Protein AF-A0AA97BCL6-F1 (afdb_monomer)

pLDDT: mean 79.22, std 15.87, range [36.19, 96.75]

Sequence (148 aa):
METPVGILRRVIWEKGFEEELCIGSGRFKKCVKAGGAVRIVQKDSGYFVELELLGAVIEYSLINTCYPAYTIGIASLEVCITDIDLSGSTLKGLGVSIKFCIGKWGISKCWDIYNGKIRFFLVNLSEINGDLFEPGALGENILIGVEE

Nearest PDB structures (foldseek):
  6bp6-assembly1_B  TM=5.380E-01  e=9.579E-01  Homo sapiens
  8p0w-assembly1_B  TM=5.981E-01  e=3.323E+00  Homo sapiens

Mean predicted aligned error: 9.81 Å

Organism: NCBI:txid2547457

Foldseek 3Di:
DDDPPPWPKDFQDKDKDKDWDWDDDDPPTDIDIKIWMWTWIQTPVAIWIWIGIPNDIDIDHDDQAKDFSDDDDQKTKIWGKADFDDDDRDTFKIWIWIKIWGGDDPDIDIDTRDTWMKGKDWDFPVVVDPDDDDPDDDTDTGIHIDTD

Solvent-accessible surface area (backbone atoms only — not comparable to full-atom values): 8696 Å² total; per-residue (Å²): 136,80,76,78,82,70,76,59,72,42,79,31,36,77,49,76,51,76,46,74,50,66,54,68,68,81,94,62,60,47,72,47,78,49,47,36,34,45,30,40,31,41,39,87,92,45,54,27,38,36,43,34,46,83,89,45,74,47,78,41,77,67,57,80,44,72,43,78,74,46,76,59,96,41,39,34,36,36,41,32,33,36,75,72,36,65,64,83,95,42,70,39,32,29,32,45,34,35,33,43,30,46,36,62,93,95,54,64,56,69,45,74,80,40,76,47,42,34,40,39,44,77,43,51,52,68,77,75,51,94,82,80,72,75,97,77,72,77,68,54,71,42,63,42,49,44,81,110

Secondary structure (DSSP, 8-state):
-PPP-----EEEEEEEEEEEEEE-STT--EEEEEEEEEEEEEETTEEEEEEEETTEEEEEE--SEEEEEEEETTEEEEEEEEEEEEETTEEEEEEEEEEEEEEETTEEEEEEEEEEEEEEEEEEHHHH-SSS--TTS---EEEEEEE-

Radius of gyration: 19.22 Å; Cα contacts (8 Å, |Δi|>4): 290; chains: 1; bounding box: 59×44×53 Å

Structure (mmCIF, N/CA/C/O backbone):
data_AF-A0AA97BCL6-F1
#
_entry.id   AF-A0AA97BCL6-F1
#
loop_
_atom_site.group_PDB
_atom_site.id
_atom_site.type_symbol
_atom_site.label_atom_id
_atom_site.label_alt_id
_atom_site.label_comp_id
_atom_site.label_asym_id
_atom_site.label_entity_id
_atom_site.label_seq_id
_atom_site.pdbx_PDB_ins_code
_atom_site.Cartn_x
_atom_site.Cartn_y
_atom_site.Cartn_z
_atom_site.occupancy
_atom_site.B_iso_or_equiv
_atom_site.auth_seq_id
_atom_site.auth_comp_id
_atom_site.auth_asym_id
_atom_site.auth_atom_id
_atom_site.pdbx_PDB_model_num
ATOM 1 N N . MET A 1 1 ? -20.911 -30.609 9.676 1.00 36.19 1 MET A N 1
ATOM 2 C CA . MET A 1 1 ? -20.348 -30.033 8.440 1.00 36.19 1 MET A CA 1
ATOM 3 C C . MET A 1 1 ? -20.197 -28.556 8.734 1.00 36.19 1 MET A C 1
ATOM 5 O O . MET A 1 1 ? -21.175 -27.826 8.687 1.00 36.19 1 MET A O 1
ATOM 9 N N . GLU A 1 2 ? -19.041 -28.185 9.272 1.00 37.44 2 GLU A N 1
ATOM 10 C CA . GLU A 1 2 ? -18.778 -26.833 9.762 1.00 37.44 2 GLU A CA 1
ATOM 11 C C . GLU A 1 2 ? -18.569 -25.932 8.544 1.00 37.44 2 GLU A C 1
ATOM 13 O O . GLU A 1 2 ? -17.754 -26.233 7.672 1.00 37.44 2 GLU A O 1
ATOM 18 N N . THR A 1 3 ? -19.374 -24.878 8.427 1.00 39.53 3 THR A N 1
ATOM 19 C CA . THR A 1 3 ? -19.187 -23.831 7.421 1.00 39.53 3 THR A CA 1
ATOM 20 C C . THR A 1 3 ? -17.778 -23.260 7.576 1.00 39.53 3 THR A C 1
ATOM 22 O O . THR A 1 3 ? -17.431 -22.879 8.697 1.00 39.53 3 THR A O 1
ATOM 25 N N . PRO A 1 4 ? -16.962 -23.178 6.507 1.00 45.16 4 PRO A N 1
ATOM 26 C CA . PRO A 1 4 ? -15.696 -22.477 6.601 1.00 45.16 4 PRO A CA 1
ATOM 27 C C . PRO A 1 4 ? -16.026 -21.041 6.990 1.00 45.16 4 PRO A C 1
ATOM 29 O O . PRO A 1 4 ? -16.758 -20.361 6.271 1.00 45.16 4 PRO A O 1
ATOM 32 N N . VAL A 1 5 ? -15.543 -20.615 8.156 1.00 49.81 5 VAL A N 1
ATOM 33 C CA . VAL A 1 5 ? -15.556 -19.215 8.574 1.00 49.81 5 VAL A CA 1
ATOM 34 C C . VAL A 1 5 ? -14.761 -18.474 7.506 1.00 49.81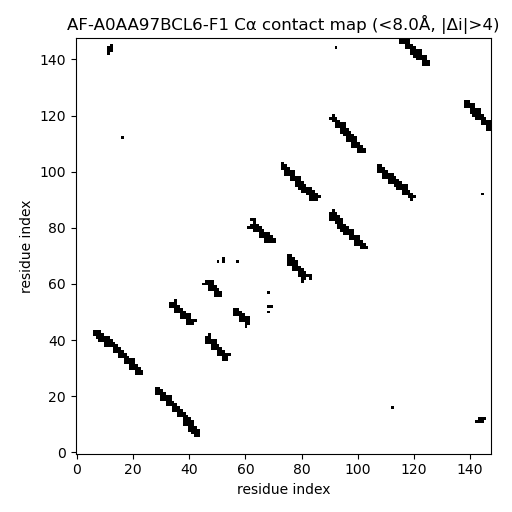 5 VAL A C 1
ATOM 36 O O . VAL A 1 5 ? -13.533 -18.548 7.464 1.00 49.81 5 VAL A O 1
ATOM 39 N N . GLY A 1 6 ? -15.475 -17.889 6.547 1.00 51.88 6 GLY A N 1
ATOM 40 C CA . GLY A 1 6 ? -14.874 -17.100 5.489 1.00 51.88 6 GLY A CA 1
ATOM 41 C C . GLY A 1 6 ? -14.188 -15.925 6.154 1.00 51.88 6 GLY A C 1
ATOM 42 O O . GLY A 1 6 ? -14.859 -15.131 6.805 1.00 51.88 6 GLY A O 1
ATOM 43 N N . ILE A 1 7 ? -12.863 -15.855 6.029 1.00 58.78 7 ILE A N 1
ATOM 44 C CA . ILE A 1 7 ? -12.081 -14.715 6.506 1.00 58.78 7 ILE A CA 1
ATOM 45 C C . ILE A 1 7 ? -12.729 -13.468 5.909 1.00 58.78 7 ILE A C 1
ATOM 47 O O . ILE A 1 7 ? -12.792 -13.345 4.679 1.00 58.78 7 ILE A O 1
ATOM 51 N N . LEU A 1 8 ? -13.248 -12.577 6.756 1.00 77.12 8 LEU A N 1
ATOM 52 C CA . LEU A 1 8 ? -13.893 -11.353 6.293 1.00 77.12 8 LEU A CA 1
ATOM 53 C C . LEU A 1 8 ? -12.804 -10.456 5.710 1.00 77.12 8 LEU A C 1
ATOM 55 O O . LEU A 1 8 ? -12.112 -9.732 6.418 1.00 77.12 8 LEU A O 1
ATOM 59 N N . ARG A 1 9 ? -12.612 -10.553 4.394 1.00 88.62 9 ARG A N 1
ATOM 60 C CA . ARG A 1 9 ? -11.691 -9.717 3.629 1.00 88.62 9 ARG A CA 1
ATOM 61 C C . ARG A 1 9 ? -12.471 -8.554 3.033 1.00 88.62 9 ARG A C 1
ATOM 63 O O . ARG A 1 9 ? -13.346 -8.763 2.195 1.00 88.62 9 ARG A O 1
ATOM 70 N N . ARG A 1 10 ? -12.112 -7.330 3.407 1.00 89.75 10 ARG A N 1
ATOM 71 C CA . ARG A 1 10 ? -12.753 -6.105 2.920 1.00 89.75 10 ARG A CA 1
ATOM 72 C C . ARG A 1 10 ? -11.705 -5.119 2.418 1.00 89.75 10 ARG A C 1
ATOM 74 O O . ARG A 1 10 ? -10.796 -4.755 3.154 1.00 89.75 10 ARG A O 1
ATOM 81 N N . VAL A 1 11 ? -11.833 -4.678 1.170 1.00 92.62 11 VAL A N 1
ATOM 82 C CA . VAL A 1 11 ? -11.018 -3.578 0.635 1.00 92.62 11 VAL A CA 1
ATOM 83 C C . VAL A 1 11 ? -11.596 -2.275 1.179 1.00 92.62 11 VAL A C 1
ATOM 85 O O . VAL A 1 11 ? -12.766 -1.985 0.946 1.00 92.62 11 VAL A O 1
ATOM 88 N N . ILE A 1 12 ? -10.798 -1.529 1.940 1.00 93.56 12 ILE A N 1
ATOM 89 C CA . ILE A 1 12 ? -11.225 -0.281 2.596 1.00 93.56 12 ILE A CA 1
ATOM 90 C C . ILE A 1 12 ? -10.702 0.965 1.875 1.00 93.56 12 ILE A C 1
ATOM 92 O O . ILE A 1 12 ? -11.189 2.064 2.121 1.00 93.56 12 ILE A O 1
ATOM 96 N N . TRP A 1 13 ? -9.727 0.800 0.979 1.00 95.19 13 TRP A N 1
ATOM 97 C CA . TRP A 1 13 ? -9.242 1.829 0.061 1.00 95.19 13 TRP A CA 1
ATOM 98 C C . TRP A 1 13 ? -8.514 1.176 -1.120 1.00 95.19 13 TRP A C 1
ATOM 100 O O . TRP A 1 13 ? -7.866 0.143 -0.945 1.00 95.19 13 TRP A O 1
ATOM 110 N N . GLU A 1 14 ? -8.594 1.784 -2.302 1.00 94.56 14 GLU A N 1
ATOM 111 C CA . GLU A 1 14 ? -7.923 1.325 -3.520 1.00 94.56 14 GLU A CA 1
ATOM 112 C C . GLU A 1 14 ? -7.469 2.515 -4.371 1.00 94.56 14 GLU A C 1
ATOM 114 O O . GLU A 1 14 ? -8.222 3.468 -4.574 1.00 94.56 14 GLU A O 1
ATOM 119 N N . LYS A 1 15 ? -6.257 2.422 -4.925 1.00 92.75 15 LYS A N 1
ATOM 120 C CA . LYS A 1 15 ? -5.745 3.337 -5.944 1.00 92.75 15 LYS A CA 1
ATOM 121 C C . LYS A 1 15 ? -5.119 2.567 -7.094 1.00 92.75 15 LYS A C 1
ATOM 123 O O . LYS A 1 15 ? -4.060 1.960 -6.941 1.00 92.75 15 LYS A O 1
ATOM 128 N N . GLY A 1 16 ? -5.770 2.632 -8.251 1.00 90.88 16 GLY A N 1
ATOM 129 C CA . GLY A 1 16 ? -5.203 2.189 -9.520 1.00 90.88 16 GLY A CA 1
ATOM 130 C C . GLY A 1 16 ? -4.230 3.218 -10.095 1.00 90.88 16 GLY A C 1
ATOM 131 O O . GLY A 1 16 ? -4.414 4.424 -9.919 1.00 90.88 16 GLY A O 1
ATOM 132 N N . PHE A 1 17 ? -3.211 2.741 -10.800 1.00 85.19 17 PHE A N 1
ATOM 133 C CA . PHE A 1 17 ? -2.280 3.565 -11.564 1.00 85.19 17 PHE A CA 1
ATOM 134 C C . PHE A 1 17 ? -1.912 2.870 -12.879 1.00 85.19 17 PHE A C 1
ATOM 136 O O . PHE A 1 17 ? -1.809 1.644 -12.952 1.00 85.19 17 PHE A O 1
ATOM 143 N N . GLU A 1 18 ? -1.696 3.666 -13.922 1.00 85.00 18 GLU A N 1
ATOM 144 C CA . GLU A 1 18 ? -1.172 3.218 -15.210 1.00 85.00 18 GLU A CA 1
ATOM 145 C C . GLU A 1 18 ? 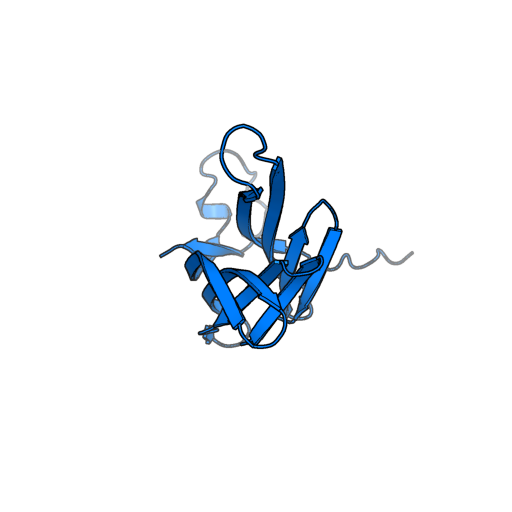-0.051 4.171 -15.611 1.00 85.00 18 GLU A C 1
ATOM 147 O O . GLU A 1 18 ? -0.267 5.370 -15.756 1.00 85.00 18 GLU A O 1
ATOM 152 N N . GLU A 1 19 ? 1.148 3.629 -15.780 1.00 76.56 19 GLU A N 1
ATOM 153 C CA . GLU A 1 19 ? 2.328 4.386 -16.166 1.00 76.56 19 GLU A CA 1
ATOM 154 C C . GLU A 1 19 ? 2.882 3.860 -17.483 1.00 76.56 19 GLU A C 1
ATOM 156 O O . GLU A 1 19 ? 3.047 2.654 -17.690 1.00 76.56 19 GLU A O 1
ATOM 161 N N . GLU A 1 20 ? 3.201 4.779 -18.389 1.00 76.81 20 GLU A N 1
ATOM 162 C CA . GLU A 1 20 ? 3.834 4.465 -19.662 1.00 76.81 20 GLU A CA 1
ATOM 163 C C . GLU A 1 20 ? 5.274 4.969 -19.656 1.00 76.81 20 GLU A C 1
ATOM 165 O O . GLU A 1 20 ? 5.559 6.155 -19.831 1.00 76.81 20 GLU A O 1
ATOM 170 N N . LEU A 1 21 ? 6.214 4.041 -19.493 1.00 68.88 21 LEU A N 1
ATOM 171 C CA . LEU A 1 21 ? 7.626 4.353 -19.576 1.00 68.88 21 LEU A CA 1
ATOM 172 C C . LEU A 1 21 ? 8.118 4.198 -21.006 1.00 68.88 21 LEU A C 1
ATOM 174 O O . LEU A 1 21 ? 8.212 3.092 -21.533 1.00 68.88 21 LEU A O 1
ATOM 178 N N . CYS A 1 22 ? 8.563 5.294 -21.600 1.00 74.38 22 CYS A N 1
ATOM 179 C CA . CYS A 1 22 ? 9.169 5.255 -22.917 1.00 74.38 22 CYS A CA 1
ATOM 180 C C . CYS A 1 22 ? 10.687 5.426 -22.871 1.00 74.38 22 CYS A C 1
ATOM 182 O O . CYS A 1 22 ? 11.196 6.473 -22.479 1.00 74.38 22 CYS A O 1
ATOM 184 N N . ILE A 1 23 ? 11.408 4.411 -23.339 1.00 66.56 23 ILE A N 1
ATOM 185 C CA . ILE A 1 23 ? 12.867 4.376 -23.417 1.00 66.56 23 ILE A CA 1
ATOM 186 C C . ILE A 1 23 ? 13.293 4.553 -24.884 1.00 66.56 23 ILE A C 1
ATOM 188 O O . ILE A 1 23 ? 12.844 3.820 -25.767 1.00 66.56 23 ILE A O 1
ATOM 192 N N . GLY A 1 24 ? 14.167 5.528 -25.147 1.00 63.84 24 GLY A N 1
ATOM 193 C CA . GLY A 1 24 ? 14.759 5.798 -26.466 1.00 63.84 24 GLY A CA 1
ATOM 194 C C . GLY A 1 24 ? 14.808 7.289 -26.817 1.00 63.84 24 GLY A C 1
ATOM 195 O O . GLY A 1 24 ? 14.227 8.117 -26.119 1.00 63.84 24 GLY A O 1
ATOM 196 N N . SER A 1 25 ? 15.491 7.640 -27.911 1.00 54.25 25 SER A N 1
ATOM 197 C CA . SER A 1 25 ? 15.476 8.993 -28.487 1.00 54.25 25 SER A CA 1
ATOM 198 C C . SER A 1 25 ? 15.060 8.956 -29.966 1.00 54.25 25 SER A C 1
ATOM 200 O O . SER A 1 25 ? 15.371 8.017 -30.702 1.00 54.25 25 SER A O 1
ATOM 202 N N . GLY A 1 26 ? 14.307 9.966 -30.412 1.00 67.06 26 GLY A N 1
ATOM 203 C CA . GLY A 1 26 ? 13.876 10.096 -31.809 1.00 67.06 26 GLY A CA 1
ATOM 204 C C . GLY A 1 26 ? 12.876 9.024 -32.270 1.00 67.06 26 GLY A C 1
ATOM 205 O O . GLY A 1 26 ? 11.912 8.719 -31.571 1.00 67.06 26 GLY A O 1
ATOM 206 N N . ARG A 1 27 ? 13.086 8.464 -33.473 1.00 64.94 27 ARG A N 1
ATOM 207 C CA . ARG A 1 27 ? 12.176 7.487 -34.118 1.00 64.94 27 ARG A CA 1
ATOM 208 C C . ARG A 1 27 ? 12.176 6.089 -33.478 1.00 64.94 27 ARG A C 1
ATOM 210 O O . ARG A 1 27 ? 11.317 5.286 -33.822 1.00 64.94 27 ARG A O 1
ATOM 217 N N . PHE A 1 28 ? 13.093 5.792 -32.555 1.00 62.94 28 PHE A N 1
ATOM 218 C CA . PHE A 1 28 ? 13.225 4.477 -31.905 1.00 62.94 28 PHE A CA 1
ATOM 219 C C . PHE A 1 28 ? 12.767 4.505 -30.440 1.00 62.94 28 PHE A C 1
ATOM 221 O O . PHE A 1 28 ? 13.467 4.037 -29.543 1.00 62.94 28 PHE A O 1
ATOM 228 N N . LYS A 1 29 ? 11.592 5.084 -30.186 1.00 74.12 29 LYS A N 1
ATOM 229 C CA . LYS A 1 29 ? 10.979 5.131 -28.855 1.00 74.12 29 LYS A CA 1
ATOM 230 C C . LYS A 1 29 ? 10.250 3.808 -28.593 1.00 74.12 29 LYS A C 1
ATOM 232 O O . LYS A 1 29 ? 9.299 3.485 -29.299 1.00 74.12 29 LYS A O 1
ATOM 237 N N . LYS A 1 30 ? 10.695 3.033 -27.601 1.00 72.62 30 LYS A N 1
ATOM 238 C CA . LYS A 1 30 ? 9.963 1.859 -27.103 1.00 72.62 30 LYS A CA 1
ATOM 239 C C . LYS A 1 30 ? 9.251 2.235 -25.817 1.00 72.62 30 LYS A C 1
ATOM 241 O O . LYS A 1 30 ? 9.911 2.628 -24.861 1.00 72.62 30 LYS A O 1
ATOM 246 N N . CYS A 1 31 ? 7.933 2.110 -25.801 1.00 74.94 31 CYS A N 1
ATOM 247 C CA . CYS A 1 31 ? 7.132 2.345 -24.611 1.00 74.94 31 CYS A CA 1
ATOM 248 C C . CYS A 1 31 ? 6.737 1.019 -23.965 1.00 74.94 31 CYS A C 1
ATOM 250 O O . CYS A 1 31 ? 6.362 0.066 -24.648 1.00 74.94 31 CYS A O 1
ATOM 252 N N . VAL A 1 32 ? 6.874 0.963 -22.650 1.00 69.56 32 VAL A N 1
ATOM 253 C CA . VAL A 1 32 ? 6.454 -0.132 -21.790 1.00 69.56 32 VAL A CA 1
ATOM 254 C C . VAL A 1 32 ? 5.377 0.439 -20.889 1.00 69.56 32 VAL A C 1
ATOM 256 O O . VAL A 1 32 ? 5.638 1.360 -20.118 1.00 69.56 32 VAL A O 1
ATOM 259 N N . LYS A 1 33 ? 4.166 -0.095 -21.009 1.00 73.94 33 LYS A N 1
ATOM 260 C CA . LYS A 1 33 ? 3.068 0.228 -20.105 1.00 73.94 33 LYS A CA 1
ATOM 261 C C . LYS A 1 33 ? 3.097 -0.719 -18.917 1.00 73.94 33 LYS A C 1
ATOM 263 O O . LYS A 1 33 ? 3.205 -1.930 -19.104 1.00 73.94 33 LYS A O 1
ATOM 268 N N . ALA A 1 34 ? 2.995 -0.166 -17.720 1.00 74.88 34 ALA A N 1
ATOM 269 C CA . ALA A 1 34 ? 2.823 -0.905 -16.485 1.00 74.88 34 ALA A CA 1
ATOM 270 C C . ALA A 1 34 ? 1.578 -0.370 -15.778 1.00 74.88 34 ALA A C 1
ATOM 272 O O . ALA A 1 34 ? 1.475 0.822 -15.508 1.00 74.88 34 ALA A O 1
ATOM 273 N N . GLY A 1 35 ? 0.630 -1.261 -15.505 1.00 80.69 35 GLY A N 1
ATOM 274 C CA . GLY A 1 35 ? -0.570 -0.959 -14.734 1.00 80.69 35 GLY A CA 1
ATOM 275 C C . GLY A 1 35 ? -0.590 -1.763 -13.443 1.00 80.69 35 GLY A C 1
ATOM 276 O O . GLY A 1 35 ? -0.097 -2.899 -13.404 1.00 80.69 35 GLY A O 1
ATOM 277 N N . GLY A 1 36 ? -1.160 -1.170 -12.401 1.00 88.25 36 GLY A N 1
ATOM 278 C CA . GLY A 1 36 ? -1.306 -1.804 -11.103 1.00 88.25 36 GLY A CA 1
ATOM 279 C C . GLY A 1 36 ? -2.324 -1.117 -10.205 1.00 88.25 36 GLY A C 1
ATOM 280 O O . GLY A 1 36 ? -2.938 -0.116 -10.573 1.00 88.25 36 GLY A O 1
ATOM 281 N N . ALA A 1 37 ? -2.495 -1.672 -9.012 1.00 91.44 37 ALA A N 1
ATOM 282 C CA . ALA A 1 37 ? -3.323 -1.100 -7.965 1.00 91.44 37 ALA A CA 1
ATOM 283 C C . ALA A 1 37 ? -2.682 -1.312 -6.593 1.00 91.44 37 ALA A C 1
ATOM 285 O O . ALA A 1 37 ? -2.100 -2.360 -6.320 1.00 91.44 37 ALA A O 1
ATOM 286 N N . VAL A 1 38 ? -2.813 -0.320 -5.718 1.00 93.00 38 VAL A N 1
ATOM 287 C CA . VAL A 1 38 ? -2.519 -0.448 -4.288 1.00 93.00 38 VAL A CA 1
ATOM 288 C C . VAL A 1 38 ? -3.841 -0.488 -3.546 1.00 93.00 38 VAL A C 1
ATOM 290 O O . VAL A 1 38 ? -4.690 0.377 -3.751 1.00 93.00 38 VAL A O 1
ATOM 293 N N . ARG A 1 39 ? -4.021 -1.477 -2.675 1.00 95.50 39 ARG A N 1
ATOM 294 C CA . ARG A 1 39 ? -5.219 -1.620 -1.847 1.00 95.50 39 ARG A CA 1
ATOM 295 C C . ARG A 1 39 ? -4.843 -1.692 -0.385 1.00 95.50 39 ARG A C 1
ATOM 297 O O . ARG A 1 39 ? -3.879 -2.363 -0.026 1.00 95.50 39 ARG A O 1
ATOM 304 N N . ILE A 1 40 ? -5.647 -1.057 0.458 1.00 95.44 40 ILE A N 1
ATOM 305 C CA . ILE A 1 40 ? -5.645 -1.333 1.891 1.00 95.44 40 ILE A CA 1
ATOM 306 C C . ILE A 1 40 ? -6.803 -2.278 2.172 1.00 95.44 40 ILE A C 1
ATOM 308 O O . ILE A 1 40 ? -7.956 -2.002 1.830 1.00 95.44 40 ILE A O 1
ATOM 312 N N . VAL A 1 41 ? -6.481 -3.408 2.787 1.00 94.62 41 VAL A N 1
ATOM 313 C CA . VAL A 1 41 ? -7.415 -4.500 3.032 1.00 94.62 41 VAL A CA 1
ATOM 314 C C . VAL A 1 41 ? -7.508 -4.758 4.523 1.00 94.62 41 VAL A C 1
ATOM 316 O O . VAL A 1 41 ? -6.503 -4.924 5.208 1.00 94.62 41 VAL A O 1
ATOM 319 N N . GLN A 1 42 ? -8.734 -4.798 5.024 1.00 92.25 42 GLN A N 1
ATOM 320 C CA . GLN A 1 42 ? -9.057 -5.253 6.362 1.00 92.25 42 GLN A CA 1
ATOM 321 C C . GLN A 1 42 ? -9.356 -6.752 6.318 1.00 92.25 42 GLN A C 1
ATOM 323 O O . GLN A 1 42 ? -10.148 -7.216 5.493 1.00 92.25 42 GLN A O 1
ATOM 328 N N . LYS A 1 43 ? -8.713 -7.497 7.212 1.00 91.38 43 LYS A N 1
ATOM 329 C CA . LYS A 1 43 ? -8.975 -8.908 7.498 1.00 91.38 43 LYS A CA 1
ATOM 330 C C . LYS A 1 43 ? -9.186 -9.082 8.997 1.00 91.38 43 LYS A C 1
ATOM 332 O O . LYS A 1 43 ? -8.799 -8.218 9.782 1.00 91.38 43 LYS A O 1
ATOM 337 N N . ASP A 1 44 ? -9.702 -10.237 9.405 1.00 86.44 44 ASP A N 1
ATOM 338 C CA . ASP A 1 44 ? -9.878 -10.570 10.828 1.00 86.44 44 ASP A CA 1
ATOM 339 C C . ASP A 1 44 ? -8.567 -10.467 11.632 1.00 86.44 44 ASP A C 1
ATOM 341 O O . ASP A 1 44 ? -8.574 -10.139 12.816 1.00 86.44 44 ASP A O 1
ATOM 345 N N . SER A 1 45 ? -7.425 -10.709 10.980 1.00 86.44 45 SER A N 1
ATOM 346 C CA . SER A 1 45 ? -6.088 -10.639 11.579 1.00 86.44 45 SER A CA 1
ATOM 347 C C . SER A 1 45 ? -5.448 -9.244 11.579 1.00 86.44 45 SER A C 1
ATOM 349 O O . SER A 1 45 ? -4.359 -9.093 12.132 1.00 86.44 45 SER A O 1
ATOM 351 N N . GLY A 1 46 ? -6.081 -8.227 10.980 1.00 91.75 46 GLY A N 1
ATOM 352 C CA . GLY A 1 46 ? -5.564 -6.857 10.931 1.00 91.75 46 GLY A CA 1
ATOM 353 C C . GLY A 1 46 ? -5.670 -6.199 9.555 1.00 91.75 46 GLY A C 1
ATOM 354 O O . GLY A 1 46 ? -6.515 -6.555 8.735 1.00 91.75 46 GLY A O 1
ATOM 355 N N . TYR A 1 47 ? -4.805 -5.214 9.308 1.00 94.62 47 TYR A N 1
ATOM 356 C CA . TYR A 1 47 ? -4.761 -4.472 8.048 1.00 94.62 47 TYR A CA 1
ATOM 357 C C . TYR A 1 47 ? -3.557 -4.886 7.209 1.00 94.62 47 TYR A C 1
ATOM 359 O O . TYR A 1 47 ? -2.469 -5.138 7.732 1.00 94.62 47 TYR A O 1
ATOM 367 N N . PHE A 1 48 ? -3.758 -4.910 5.899 1.00 95.25 48 PHE A N 1
ATOM 368 C CA . PHE A 1 48 ? -2.780 -5.352 4.919 1.00 95.25 48 PHE A CA 1
ATOM 369 C C . PHE A 1 48 ? -2.724 -4.373 3.753 1.00 95.25 48 PHE A C 1
ATOM 371 O O . PHE A 1 48 ? -3.728 -3.753 3.397 1.00 95.25 48 PHE A O 1
ATOM 378 N N . VAL A 1 49 ? -1.544 -4.253 3.157 1.00 94.62 49 VAL A N 1
ATOM 379 C CA . VAL A 1 49 ? -1.350 -3.622 1.856 1.00 94.62 49 VAL A CA 1
ATOM 380 C C . VAL A 1 49 ? -1.318 -4.731 0.823 1.00 94.62 49 VAL A C 1
ATOM 382 O O . VAL A 1 49 ? -0.475 -5.624 0.901 1.00 94.62 49 VAL A O 1
ATOM 385 N N . GLU A 1 50 ? -2.201 -4.663 -0.158 1.00 94.50 50 GLU A N 1
ATOM 386 C CA . GLU A 1 50 ? -2.106 -5.497 -1.347 1.00 94.50 50 GLU A CA 1
ATOM 387 C C . GLU A 1 50 ? -1.605 -4.658 -2.518 1.00 94.50 50 GLU A C 1
ATOM 389 O O . GLU A 1 50 ? -2.126 -3.581 -2.811 1.00 94.50 50 GLU A O 1
ATOM 394 N N . LEU A 1 51 ? -0.583 -5.173 -3.188 1.00 91.19 51 LEU A N 1
ATOM 395 C CA . LEU A 1 51 ? 0.024 -4.593 -4.373 1.00 91.19 51 LEU A CA 1
ATOM 396 C C . LEU A 1 51 ? -0.311 -5.495 -5.554 1.00 91.19 51 LEU A C 1
ATOM 398 O O . LEU A 1 51 ? 0.123 -6.644 -5.600 1.00 91.19 51 LEU A O 1
ATOM 402 N N . GLU A 1 52 ? -1.085 -4.980 -6.501 1.00 89.81 52 GLU A N 1
ATOM 403 C CA . GLU A 1 52 ? -1.360 -5.643 -7.768 1.00 89.81 52 GLU A CA 1
ATOM 404 C C . GLU A 1 52 ? -0.525 -5.014 -8.878 1.00 89.81 52 GLU A C 1
ATOM 406 O O . GLU A 1 52 ? -0.583 -3.805 -9.091 1.00 89.81 52 GLU A O 1
ATOM 411 N N . LEU A 1 53 ? 0.218 -5.835 -9.614 1.00 82.81 53 LEU A N 1
ATOM 412 C CA . LEU A 1 53 ? 1.001 -5.421 -10.772 1.00 82.81 53 LEU A CA 1
ATOM 413 C C . LEU A 1 53 ? 0.963 -6.500 -11.842 1.00 82.81 53 LEU A C 1
ATOM 415 O O . LEU A 1 53 ? 1.301 -7.651 -11.576 1.00 82.81 53 LEU A O 1
ATOM 419 N N . LEU A 1 54 ? 0.593 -6.125 -13.071 1.00 79.69 54 LEU A N 1
ATOM 420 C CA . LEU A 1 54 ? 0.533 -7.054 -14.212 1.00 79.69 54 LEU A CA 1
ATOM 421 C C . LEU A 1 54 ? -0.280 -8.336 -13.909 1.00 79.69 54 LEU A C 1
ATOM 423 O O . LEU A 1 54 ? 0.058 -9.421 -14.380 1.00 79.69 54 LEU A O 1
ATOM 427 N N . GLY A 1 55 ? -1.332 -8.214 -13.091 1.00 78.62 55 GLY A N 1
ATOM 428 C CA . GLY A 1 55 ? -2.187 -9.322 -12.649 1.00 78.62 55 GLY A CA 1
ATOM 429 C C . GLY A 1 55 ? -1.620 -10.186 -11.514 1.00 78.62 55 GLY A C 1
ATOM 430 O O . GLY A 1 55 ? -2.311 -11.085 -11.040 1.00 78.62 55 GLY A O 1
ATOM 431 N N . ALA A 1 56 ? -0.392 -9.934 -11.050 1.00 83.50 56 ALA A N 1
ATOM 432 C CA . ALA A 1 56 ? 0.152 -10.559 -9.849 1.00 83.50 56 ALA A CA 1
ATOM 433 C C . ALA A 1 56 ? -0.221 -9.730 -8.616 1.00 83.50 56 ALA A C 1
ATOM 435 O O . ALA A 1 56 ? -0.024 -8.518 -8.612 1.00 83.50 56 ALA A O 1
ATOM 436 N N . VAL A 1 57 ? -0.722 -10.388 -7.568 1.00 89.56 57 VAL A N 1
ATOM 437 C CA . VAL A 1 57 ? -1.071 -9.751 -6.291 1.00 89.56 57 VAL A CA 1
ATOM 438 C C . VAL A 1 57 ? -0.096 -10.213 -5.220 1.00 89.56 57 VAL A C 1
ATOM 440 O O . VAL A 1 57 ? 0.112 -11.413 -5.036 1.00 89.56 57 VAL A O 1
ATOM 443 N N . ILE A 1 58 ? 0.490 -9.256 -4.512 1.00 90.75 58 ILE A N 1
ATOM 444 C CA . ILE A 1 58 ? 1.371 -9.492 -3.374 1.00 90.75 58 ILE A CA 1
ATOM 445 C C . ILE A 1 58 ? 0.780 -8.785 -2.164 1.00 90.75 58 ILE A C 1
ATOM 447 O O . ILE A 1 58 ? 0.341 -7.643 -2.258 1.00 90.75 58 ILE A O 1
ATOM 451 N N . GLU A 1 59 ? 0.781 -9.461 -1.025 1.00 93.38 59 GLU A N 1
ATOM 452 C CA . GLU A 1 59 ? 0.230 -8.940 0.217 1.00 93.38 59 GLU A CA 1
ATOM 453 C C . GLU A 1 59 ? 1.317 -8.755 1.271 1.00 93.38 59 GLU A C 1
ATOM 455 O O . GLU A 1 59 ? 2.167 -9.626 1.469 1.00 93.38 59 GLU A O 1
ATOM 460 N N . TYR A 1 60 ? 1.240 -7.636 1.985 1.00 93.06 60 TYR A N 1
ATOM 461 C CA . TYR A 1 60 ? 2.105 -7.300 3.104 1.00 93.06 60 TYR A CA 1
ATOM 462 C C . TYR A 1 60 ? 1.278 -6.840 4.303 1.00 93.06 60 TYR A C 1
ATOM 464 O O . TYR A 1 60 ? 0.250 -6.182 4.148 1.00 93.06 60 TYR A O 1
ATOM 472 N N . SER A 1 61 ? 1.738 -7.143 5.516 1.00 94.06 61 SER A N 1
ATOM 473 C CA . SER A 1 61 ? 1.162 -6.563 6.735 1.00 94.06 61 SER A CA 1
ATOM 474 C C . SER A 1 61 ? 1.299 -5.041 6.717 1.00 94.06 61 SER A C 1
ATOM 476 O O . SER A 1 61 ? 2.352 -4.536 6.346 1.00 94.06 61 SER A O 1
ATOM 478 N N . LEU A 1 62 ? 0.277 -4.302 7.152 1.00 94.06 62 LEU A N 1
ATOM 479 C CA . LEU A 1 62 ? 0.318 -2.838 7.170 1.00 94.06 62 LEU A CA 1
ATOM 480 C C . LEU A 1 62 ? 1.258 -2.316 8.274 1.00 94.06 62 LEU A C 1
ATOM 482 O O . LEU A 1 62 ? 0.879 -2.240 9.442 1.00 94.06 62 LEU A O 1
ATOM 486 N N . ILE A 1 63 ? 2.479 -1.936 7.896 1.00 94.00 63 ILE A N 1
ATOM 487 C CA . ILE A 1 63 ? 3.469 -1.269 8.760 1.00 94.00 63 ILE A CA 1
ATOM 488 C C . ILE A 1 63 ? 4.092 -0.048 8.065 1.00 94.00 63 ILE A C 1
ATOM 490 O O . ILE A 1 63 ? 4.052 0.054 6.838 1.00 94.00 63 ILE A O 1
ATOM 494 N N . ASN A 1 64 ? 4.689 0.858 8.851 1.00 93.88 64 ASN A N 1
ATOM 495 C CA . ASN A 1 64 ? 5.409 2.036 8.351 1.00 93.88 64 ASN A CA 1
ATOM 496 C C . ASN A 1 64 ? 6.721 1.604 7.675 1.00 93.88 64 ASN A C 1
ATOM 498 O O . ASN A 1 64 ? 7.745 1.445 8.340 1.00 93.88 64 ASN A O 1
ATOM 502 N N . THR A 1 65 ? 6.681 1.362 6.367 1.00 93.69 65 THR A N 1
ATOM 503 C CA . THR A 1 65 ? 7.831 0.914 5.572 1.00 93.69 65 THR A CA 1
ATOM 504 C C . THR A 1 65 ? 7.582 1.131 4.079 1.00 93.69 65 THR A C 1
ATOM 506 O O . THR A 1 65 ? 6.469 1.452 3.661 1.00 93.69 65 THR A O 1
ATOM 509 N N . CYS A 1 66 ? 8.618 0.907 3.275 1.00 89.69 66 CYS A N 1
ATOM 510 C CA . CYS A 1 66 ? 8.533 0.846 1.824 1.00 89.69 66 CYS A CA 1
ATOM 511 C C . CYS A 1 66 ? 8.629 -0.604 1.344 1.00 89.69 66 CYS A C 1
ATOM 513 O O . CYS A 1 66 ? 9.572 -1.326 1.677 1.00 89.69 66 CYS A O 1
ATOM 515 N N . TYR A 1 67 ? 7.642 -1.030 0.562 1.00 86.94 67 TYR A N 1
ATOM 516 C CA . TYR A 1 67 ? 7.586 -2.350 -0.046 1.00 86.94 67 TYR A CA 1
ATOM 517 C C . TYR A 1 67 ? 8.088 -2.270 -1.487 1.00 86.94 67 TYR A C 1
ATOM 519 O O . TYR A 1 67 ? 7.569 -1.464 -2.269 1.00 86.94 67 TYR A O 1
ATOM 527 N N . PRO A 1 68 ? 9.057 -3.114 -1.876 1.00 82.00 68 PRO A N 1
ATOM 528 C CA . PRO A 1 68 ? 9.396 -3.275 -3.276 1.00 82.00 68 PRO A CA 1
ATOM 529 C C . PRO A 1 68 ? 8.249 -4.029 -3.948 1.00 82.00 68 PRO A C 1
ATOM 531 O O . PRO A 1 68 ? 8.102 -5.236 -3.776 1.00 82.00 68 PRO A O 1
ATOM 534 N N . ALA A 1 69 ? 7.423 -3.314 -4.704 1.00 74.19 69 ALA A N 1
ATOM 535 C CA . ALA A 1 69 ? 6.306 -3.921 -5.410 1.00 74.19 69 ALA A CA 1
ATOM 536 C C . ALA A 1 69 ? 6.814 -4.775 -6.578 1.00 74.19 69 ALA A C 1
ATOM 538 O O . ALA A 1 69 ? 6.285 -5.850 -6.852 1.00 74.19 69 ALA A O 1
ATOM 539 N N . TYR A 1 70 ? 7.862 -4.301 -7.266 1.00 72.25 70 TYR A N 1
ATOM 540 C CA . TYR A 1 70 ? 8.436 -4.993 -8.414 1.00 72.25 70 TYR A CA 1
ATOM 541 C C . TYR A 1 70 ? 9.802 -4.433 -8.818 1.00 72.25 70 TYR A C 1
ATOM 543 O O . TYR A 1 70 ? 10.023 -3.228 -8.720 1.00 72.25 70 TYR A O 1
ATOM 551 N N . THR A 1 71 ? 10.683 -5.287 -9.348 1.00 69.38 71 THR A N 1
ATOM 552 C CA . THR A 1 71 ? 11.992 -4.888 -9.893 1.00 69.38 71 THR A CA 1
ATOM 553 C C . THR A 1 71 ? 12.261 -5.627 -11.207 1.00 69.38 71 THR A C 1
ATOM 555 O O . THR A 1 71 ? 12.459 -6.841 -11.199 1.00 69.38 71 THR A O 1
ATOM 558 N N . ILE A 1 72 ? 12.325 -4.910 -12.337 1.00 68.25 72 ILE A N 1
ATOM 559 C CA . ILE A 1 72 ? 12.848 -5.431 -13.616 1.00 68.25 72 ILE A CA 1
ATOM 560 C C . ILE A 1 72 ? 14.105 -4.660 -13.984 1.00 68.25 72 ILE A C 1
ATOM 562 O O . ILE A 1 72 ? 14.050 -3.493 -14.374 1.00 68.25 72 ILE A O 1
ATOM 566 N N . GLY A 1 73 ? 15.246 -5.348 -13.979 1.00 72.25 73 GLY A N 1
ATOM 567 C CA . GLY A 1 73 ? 16.506 -4.786 -14.457 1.00 72.25 73 GLY A CA 1
ATOM 568 C C . GLY A 1 73 ? 16.918 -3.549 -13.659 1.00 72.25 73 GLY A C 1
ATOM 569 O O . GLY A 1 73 ? 17.410 -3.679 -12.543 1.00 72.25 73 GLY A O 1
ATOM 570 N N . ILE A 1 74 ? 16.749 -2.366 -14.258 1.00 72.38 74 ILE A N 1
ATOM 571 C CA . ILE A 1 74 ? 17.035 -1.065 -13.633 1.00 72.38 74 ILE A CA 1
ATOM 572 C C . ILE A 1 74 ? 15.774 -0.321 -13.178 1.00 72.38 74 ILE A C 1
ATOM 574 O O . ILE A 1 74 ? 15.895 0.777 -12.663 1.00 72.38 74 ILE A O 1
ATOM 578 N N . ALA A 1 75 ? 14.577 -0.848 -13.421 1.00 75.06 75 ALA A N 1
ATOM 579 C CA . ALA A 1 75 ? 13.327 -0.220 -13.013 1.00 75.06 75 ALA A CA 1
ATOM 580 C C . ALA A 1 75 ? 12.787 -0.903 -11.756 1.00 75.06 75 ALA A C 1
ATOM 582 O O . ALA A 1 75 ? 12.737 -2.134 -11.696 1.00 75.06 75 ALA A O 1
ATOM 583 N N . SER A 1 76 ? 12.358 -0.112 -10.778 1.00 80.75 76 SER A N 1
ATOM 584 C CA . SER A 1 76 ? 11.698 -0.595 -9.571 1.00 80.75 76 SER A CA 1
ATOM 585 C C . SER A 1 76 ? 10.482 0.254 -9.231 1.00 80.75 76 SER A C 1
ATOM 587 O O . SER A 1 76 ? 10.531 1.480 -9.330 1.00 80.75 76 SER A O 1
ATOM 589 N N . LEU A 1 77 ? 9.412 -0.401 -8.791 1.00 83.12 77 LEU A N 1
ATOM 590 C CA . LEU A 1 77 ? 8.266 0.251 -8.176 1.00 83.12 77 LEU A CA 1
ATOM 591 C C . LEU A 1 77 ? 8.321 0.029 -6.666 1.00 83.12 77 LEU A C 1
ATOM 593 O O . LEU A 1 77 ? 8.467 -1.102 -6.201 1.00 83.12 77 LEU A O 1
ATOM 597 N N . GLU A 1 78 ? 8.189 1.112 -5.918 1.00 88.38 78 GLU A N 1
ATOM 598 C CA . GLU A 1 78 ? 8.199 1.130 -4.466 1.00 88.38 78 GLU A CA 1
ATOM 599 C C . GLU A 1 78 ? 6.895 1.741 -3.957 1.00 88.38 78 GLU A C 1
ATOM 601 O O . GLU A 1 78 ? 6.443 2.771 -4.456 1.00 88.38 78 GLU A O 1
ATOM 606 N N . VAL A 1 79 ? 6.285 1.102 -2.962 1.00 90.75 79 VAL A N 1
ATOM 607 C CA . VAL A 1 79 ? 5.104 1.628 -2.276 1.00 90.75 79 VAL A C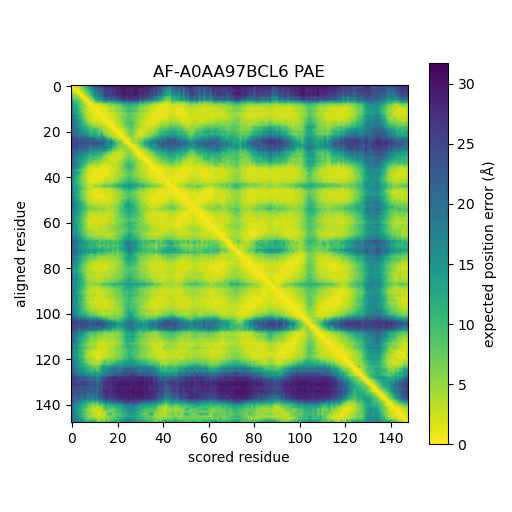A 1
ATOM 608 C C . VAL A 1 79 ? 5.452 1.834 -0.816 1.00 90.75 79 VAL A C 1
ATOM 610 O O . VAL A 1 79 ? 5.717 0.874 -0.098 1.00 90.75 79 VAL A O 1
ATOM 613 N N . CYS A 1 80 ? 5.456 3.084 -0.378 1.00 92.94 80 CYS A N 1
ATOM 614 C CA . CYS A 1 80 ? 5.725 3.467 0.995 1.00 92.94 80 CYS A CA 1
ATOM 615 C C . CYS A 1 80 ? 4.426 3.767 1.729 1.00 92.94 80 CYS A C 1
ATOM 617 O O . CYS A 1 80 ? 3.598 4.542 1.250 1.00 92.94 80 CYS A O 1
ATOM 619 N N . ILE A 1 81 ? 4.295 3.183 2.915 1.00 95.69 81 ILE A N 1
ATOM 620 C CA . ILE A 1 81 ? 3.264 3.525 3.885 1.00 95.69 81 ILE A CA 1
ATOM 621 C C . ILE A 1 81 ? 3.931 4.289 5.022 1.00 95.69 81 ILE A C 1
ATOM 623 O O . ILE A 1 81 ? 4.924 3.827 5.590 1.00 95.69 81 ILE A O 1
ATOM 627 N N . THR A 1 82 ? 3.392 5.457 5.345 1.00 96.50 82 THR A N 1
ATOM 628 C CA . THR A 1 82 ? 3.887 6.320 6.423 1.00 96.50 82 THR A CA 1
ATOM 629 C C . THR A 1 82 ? 2.741 6.777 7.308 1.00 96.50 82 THR A C 1
ATOM 631 O O . THR A 1 82 ? 1.577 6.568 6.979 1.00 96.50 82 THR A O 1
ATOM 634 N N . ASP A 1 83 ? 3.066 7.412 8.435 1.00 95.38 83 ASP A N 1
ATOM 635 C CA . ASP A 1 83 ? 2.102 8.120 9.284 1.00 95.38 83 ASP A CA 1
ATOM 636 C C . ASP A 1 83 ? 0.858 7.294 9.656 1.00 95.38 83 ASP A C 1
ATOM 638 O O . ASP A 1 83 ? -0.243 7.837 9.742 1.00 95.38 83 ASP A O 1
ATOM 642 N N . ILE A 1 84 ? 1.018 5.976 9.847 1.00 94.94 84 ILE A N 1
ATOM 643 C CA . ILE A 1 84 ? -0.089 5.108 10.261 1.00 94.94 84 ILE A CA 1
ATOM 644 C C . ILE A 1 84 ? -0.632 5.597 11.606 1.00 94.94 84 ILE A C 1
ATOM 646 O O . ILE A 1 84 ? 0.068 5.564 12.621 1.00 94.94 84 ILE A O 1
ATOM 650 N N . ASP A 1 85 ? -1.901 5.990 11.601 1.00 95.12 85 ASP A N 1
ATOM 651 C CA . ASP A 1 85 ? -2.665 6.402 12.769 1.00 95.12 85 ASP A CA 1
ATOM 652 C C . ASP A 1 85 ? -3.689 5.320 13.131 1.00 95.12 85 ASP A C 1
ATOM 654 O O . ASP A 1 85 ? -4.618 5.014 12.369 1.00 95.12 85 ASP A O 1
ATOM 658 N N . LEU A 1 86 ? -3.498 4.730 14.311 1.00 92.31 86 LEU A N 1
ATOM 659 C CA . LEU A 1 86 ? -4.365 3.716 14.896 1.00 92.31 86 LEU A CA 1
ATOM 660 C C . LEU A 1 86 ? -4.975 4.260 16.186 1.00 92.31 86 LEU A C 1
ATOM 662 O O . LEU A 1 86 ? -4.272 4.563 17.150 1.00 92.31 86 LEU A O 1
ATOM 666 N N . SER A 1 87 ? -6.305 4.288 16.238 1.00 89.56 87 SER A N 1
ATOM 667 C CA . SER A 1 87 ? -7.047 4.533 17.473 1.00 89.56 87 SER A CA 1
ATOM 668 C C . SER A 1 87 ? -7.631 3.205 17.953 1.00 89.56 87 SER A C 1
ATOM 670 O O . SER A 1 87 ? -8.644 2.721 17.438 1.00 89.56 87 SER A O 1
ATOM 672 N N . GLY A 1 88 ? -6.930 2.557 18.888 1.00 87.19 88 GLY A N 1
ATOM 673 C CA . GLY A 1 88 ? -7.204 1.170 19.268 1.00 87.19 88 GLY A CA 1
ATOM 674 C C . GLY A 1 88 ? -6.892 0.208 18.117 1.00 87.19 88 GLY A C 1
ATOM 675 O O . GLY A 1 88 ? -5.792 0.226 17.575 1.00 87.19 88 GLY A O 1
ATOM 676 N N . SER A 1 89 ? -7.861 -0.622 17.728 1.00 84.56 89 SER A N 1
ATOM 677 C CA . SER A 1 89 ? -7.764 -1.534 16.573 1.00 84.56 89 SER A CA 1
ATOM 678 C C . SER A 1 89 ? -8.296 -0.932 15.264 1.00 84.56 89 SER A C 1
ATOM 680 O O . SER A 1 89 ? -8.355 -1.616 14.240 1.00 84.56 89 SER A O 1
ATOM 682 N N . THR A 1 90 ? -8.719 0.336 15.274 1.00 88.44 90 THR A N 1
ATOM 683 C CA . THR A 1 90 ? -9.302 0.995 14.099 1.00 88.44 90 THR A CA 1
ATOM 684 C C . THR A 1 90 ? -8.273 1.884 13.415 1.00 88.44 90 THR A C 1
ATOM 686 O O . THR A 1 90 ? -7.743 2.807 14.035 1.00 88.44 90 THR A O 1
ATOM 689 N N . LEU A 1 91 ? -8.037 1.635 12.127 1.00 92.69 91 LEU A N 1
ATOM 690 C CA . LEU A 1 91 ? -7.235 2.504 11.271 1.00 92.69 91 LEU A CA 1
ATOM 691 C C . LEU A 1 91 ? -7.963 3.836 11.059 1.00 92.69 91 LEU A C 1
ATOM 693 O O . LEU A 1 91 ? -9.144 3.843 10.716 1.00 92.69 91 LEU A O 1
ATOM 697 N N . LYS A 1 92 ? -7.272 4.950 11.318 1.00 94.69 92 LYS A N 1
ATOM 698 C CA . LYS A 1 92 ? -7.802 6.319 11.204 1.00 94.69 92 LYS A CA 1
ATOM 699 C C . LYS A 1 92 ? -7.145 7.109 10.090 1.00 94.69 92 LYS A C 1
ATOM 701 O O . LYS A 1 92 ? -7.820 7.903 9.440 1.00 94.69 92 LYS A O 1
ATOM 706 N N . GLY A 1 93 ? -5.876 6.844 9.818 1.00 94.56 93 GLY A N 1
ATOM 707 C CA . GLY A 1 93 ? -5.196 7.444 8.687 1.00 94.56 93 GLY A CA 1
ATOM 708 C C . GLY A 1 93 ? -3.859 6.797 8.382 1.00 94.56 93 GLY A C 1
ATOM 709 O O . GLY A 1 93 ? -3.354 5.990 9.161 1.00 94.56 93 GLY A O 1
ATOM 710 N N . LEU A 1 94 ? -3.329 7.125 7.211 1.00 96.75 94 LEU 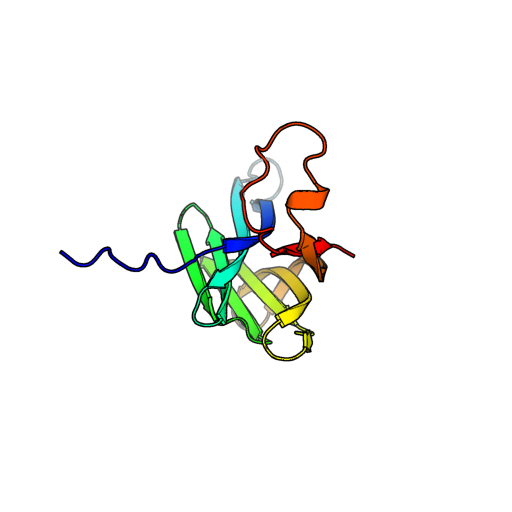A N 1
ATOM 711 C CA . LEU A 1 94 ? -1.975 6.791 6.778 1.00 96.75 94 LEU A CA 1
ATOM 712 C C . LEU A 1 94 ? -1.576 7.673 5.593 1.00 96.75 94 LEU A C 1
ATOM 714 O O . LEU A 1 94 ? -2.427 8.207 4.884 1.00 96.75 94 LEU A O 1
ATOM 718 N N . GLY A 1 95 ? -0.281 7.801 5.354 1.00 96.38 95 GLY A N 1
ATOM 719 C CA . GLY A 1 95 ? 0.278 8.266 4.092 1.00 96.38 95 GLY A CA 1
ATOM 720 C C . GLY A 1 95 ? 0.546 7.088 3.158 1.00 96.38 95 GLY A C 1
ATOM 721 O O . GLY A 1 95 ? 1.068 6.060 3.591 1.00 96.38 95 GLY A O 1
ATOM 722 N N . VAL A 1 96 ? 0.218 7.246 1.875 1.00 94.50 96 VAL A N 1
ATOM 723 C CA . VAL A 1 96 ? 0.652 6.340 0.802 1.00 94.50 96 VAL A CA 1
ATOM 724 C C . VAL A 1 96 ? 1.474 7.134 -0.197 1.00 94.50 96 VAL A C 1
ATOM 726 O O . VAL A 1 96 ? 1.026 8.154 -0.719 1.00 94.50 96 VAL A O 1
ATOM 729 N N . SER A 1 97 ? 2.655 6.625 -0.524 1.00 93.69 97 SER A N 1
ATOM 730 C CA . SER A 1 97 ? 3.448 7.107 -1.649 1.00 93.69 97 SER A CA 1
ATOM 731 C C . SER A 1 97 ? 3.792 5.948 -2.571 1.00 93.69 97 SER A C 1
ATOM 733 O O . SER A 1 97 ? 4.271 4.910 -2.125 1.00 93.69 97 SER A O 1
ATOM 735 N N . ILE A 1 98 ? 3.535 6.125 -3.863 1.00 90.75 98 ILE A N 1
ATOM 736 C CA . ILE A 1 98 ? 3.896 5.185 -4.920 1.00 90.75 98 ILE A CA 1
ATOM 737 C C . ILE A 1 98 ? 4.988 5.857 -5.734 1.00 90.75 98 ILE A C 1
ATOM 739 O O . ILE A 1 98 ? 4.769 6.916 -6.327 1.00 90.75 98 ILE A O 1
ATOM 743 N N . LYS A 1 99 ? 6.162 5.239 -5.764 1.00 89.12 99 LYS A N 1
ATOM 744 C CA . LYS A 1 99 ? 7.337 5.756 -6.452 1.00 89.12 99 LYS A CA 1
ATOM 745 C C . LYS A 1 99 ? 7.784 4.781 -7.505 1.00 89.12 99 LYS A C 1
ATOM 747 O O . LYS A 1 99 ? 7.869 3.578 -7.268 1.00 89.12 99 LYS A O 1
ATOM 752 N N . PHE A 1 100 ? 8.147 5.319 -8.651 1.00 84.75 100 PHE A N 1
ATOM 753 C CA . PHE A 1 100 ? 8.841 4.555 -9.663 1.00 84.75 100 PHE A CA 1
ATOM 754 C C . PHE A 1 100 ? 10.247 5.094 -9.809 1.00 84.75 100 PHE A C 1
ATOM 756 O O . PHE A 1 100 ? 10.469 6.292 -9.960 1.00 84.75 100 PHE A O 1
ATOM 763 N N . CYS A 1 101 ? 11.205 4.186 -9.746 1.00 81.56 101 CYS A N 1
ATOM 764 C CA . CYS A 1 101 ? 12.614 4.495 -9.801 1.00 81.56 101 CYS A CA 1
ATOM 765 C C . CYS A 1 101 ? 13.253 3.789 -10.991 1.00 81.56 101 CYS A C 1
ATOM 767 O O . CYS A 1 101 ? 13.026 2.604 -11.222 1.00 81.56 101 CYS A O 1
ATOM 769 N N . ILE A 1 102 ? 14.107 4.506 -11.718 1.00 79.69 102 ILE A N 1
ATOM 770 C CA . ILE A 1 102 ? 15.033 3.926 -12.689 1.00 79.69 102 ILE A CA 1
ATOM 771 C C . ILE A 1 102 ? 16.462 4.172 -12.233 1.00 79.69 102 ILE A C 1
ATOM 773 O O . ILE A 1 102 ? 16.896 5.316 -12.096 1.00 79.69 102 ILE A O 1
ATOM 777 N N . GLY A 1 103 ? 17.218 3.100 -12.052 1.00 71.38 103 GLY A N 1
ATOM 778 C CA . GLY A 1 103 ? 18.622 3.129 -11.690 1.00 71.38 103 GLY A CA 1
ATOM 779 C C . GLY A 1 103 ? 19.173 1.758 -11.333 1.00 71.38 103 GLY A C 1
ATOM 780 O O . GLY A 1 103 ? 18.445 0.786 -11.162 1.00 71.38 103 GLY A O 1
ATOM 781 N N . LYS A 1 104 ? 20.493 1.681 -11.185 1.00 58.53 104 LYS A N 1
ATOM 782 C CA . LYS A 1 104 ? 21.173 0.498 -10.656 1.00 58.53 104 LYS A CA 1
ATOM 783 C C . LYS A 1 104 ? 22.035 0.942 -9.485 1.00 58.53 104 LYS A C 1
ATOM 785 O O . LYS A 1 104 ? 22.865 1.824 -9.665 1.00 58.53 104 LYS A O 1
ATOM 790 N N . TRP A 1 105 ? 21.830 0.324 -8.320 1.00 50.88 105 TRP A N 1
ATOM 791 C CA . TRP A 1 105 ? 22.744 0.352 -7.169 1.00 50.88 105 TRP A CA 1
ATOM 792 C C . TRP A 1 105 ? 23.319 1.749 -6.849 1.00 50.88 105 TRP A C 1
ATOM 794 O O . TRP A 1 105 ? 24.464 2.051 -7.170 1.00 50.88 105 TRP A O 1
ATOM 804 N N . GLY A 1 106 ? 22.516 2.600 -6.203 1.00 53.50 106 GLY A N 1
ATOM 805 C CA . GLY A 1 106 ? 22.970 3.878 -5.633 1.00 53.50 106 GLY A CA 1
ATOM 806 C C . GLY A 1 106 ? 22.834 5.110 -6.535 1.00 53.50 106 GLY A C 1
ATOM 807 O O . GLY A 1 106 ? 22.917 6.225 -6.032 1.00 53.50 106 GLY A O 1
ATOM 808 N N . ILE A 1 107 ? 22.565 4.942 -7.836 1.00 56.81 107 ILE A N 1
ATOM 809 C CA . ILE A 1 107 ? 22.203 6.044 -8.744 1.00 56.81 107 ILE A CA 1
ATOM 810 C C . ILE A 1 107 ? 20.843 5.721 -9.358 1.00 56.81 107 ILE A C 1
ATOM 812 O O . ILE A 1 107 ? 20.758 5.010 -10.362 1.00 56.81 107 ILE A O 1
ATOM 816 N N . SER A 1 108 ? 19.778 6.219 -8.733 1.00 71.50 108 SER A N 1
ATOM 817 C CA . SER A 1 108 ? 18.403 6.101 -9.216 1.00 71.50 108 SER A CA 1
ATOM 818 C C . SER A 1 108 ? 17.760 7.473 -9.383 1.00 71.50 108 SER A C 1
ATOM 820 O O . SER A 1 108 ? 17.938 8.376 -8.570 1.00 71.50 108 SER A O 1
ATOM 822 N N . LYS A 1 109 ? 17.011 7.639 -10.475 1.00 79.31 109 LYS A N 1
ATOM 823 C CA . LYS A 1 109 ? 16.022 8.706 -10.614 1.00 79.31 109 LYS A CA 1
ATOM 824 C C . LYS A 1 109 ? 14.685 8.125 -10.205 1.00 79.31 109 LYS A C 1
ATOM 826 O O . LYS A 1 109 ? 14.241 7.173 -10.836 1.00 79.31 109 LYS A O 1
ATOM 831 N N . CYS A 1 110 ? 14.080 8.688 -9.172 1.00 81.44 110 CYS A N 1
ATOM 832 C CA . CYS A 1 110 ? 12.743 8.327 -8.732 1.00 81.44 110 CYS A CA 1
ATOM 833 C C . CYS A 1 110 ? 11.771 9.453 -9.061 1.00 81.44 110 CYS A C 1
ATOM 835 O O . CYS A 1 110 ? 12.138 10.628 -9.011 1.00 81.44 110 CYS A O 1
ATOM 837 N N . TRP A 1 111 ? 10.547 9.082 -9.395 1.00 84.62 111 TRP A N 1
ATOM 838 C CA . TRP A 1 111 ? 9.418 9.983 -9.532 1.00 84.62 111 TRP A CA 1
ATOM 839 C C . TRP A 1 111 ? 8.256 9.446 -8.719 1.00 84.62 111 TRP A C 1
ATOM 841 O O . TRP A 1 111 ? 8.017 8.237 -8.662 1.00 84.62 111 TRP A O 1
ATOM 851 N N . ASP A 1 112 ? 7.553 10.372 -8.085 1.00 88.06 112 ASP A N 1
ATOM 852 C CA . ASP A 1 112 ? 6.327 10.072 -7.373 1.00 88.06 112 ASP A CA 1
ATOM 853 C C . ASP A 1 112 ? 5.210 9.909 -8.411 1.00 88.06 112 ASP A C 1
ATOM 855 O O . ASP A 1 112 ? 4.878 10.851 -9.128 1.00 88.06 112 ASP A O 1
ATOM 859 N N . ILE A 1 113 ? 4.658 8.701 -8.505 1.00 87.69 113 ILE A N 1
ATOM 860 C CA . ILE A 1 113 ? 3.418 8.426 -9.247 1.00 87.69 113 ILE A CA 1
ATOM 861 C C . ILE A 1 113 ? 2.234 8.931 -8.425 1.00 87.69 113 ILE A C 1
ATOM 863 O O . ILE A 1 113 ? 1.285 9.514 -8.941 1.00 87.69 113 ILE A O 1
ATOM 867 N N . TYR A 1 114 ? 2.302 8.700 -7.116 1.00 90.69 114 TYR A N 1
ATOM 868 C CA . TYR A 1 114 ? 1.280 9.104 -6.172 1.00 90.69 114 TYR A CA 1
ATOM 869 C C . TYR A 1 114 ? 1.916 9.459 -4.834 1.00 90.69 114 TYR A C 1
ATOM 871 O O . TYR A 1 114 ? 2.859 8.807 -4.381 1.00 90.69 114 TYR A O 1
ATOM 879 N N . ASN A 1 115 ? 1.375 10.478 -4.182 1.00 93.94 115 ASN A N 1
ATOM 880 C CA . ASN A 1 115 ? 1.698 10.818 -2.809 1.00 93.94 115 ASN A CA 1
ATOM 881 C C . ASN A 1 115 ? 0.465 11.474 -2.191 1.00 93.94 115 ASN A C 1
ATOM 883 O O . ASN A 1 115 ? 0.052 12.542 -2.641 1.00 93.94 115 ASN A O 1
ATOM 887 N N . GLY A 1 116 ? -0.139 10.815 -1.210 1.00 93.69 116 GLY A N 1
ATOM 888 C CA . GLY A 1 116 ? -1.391 11.259 -0.616 1.00 93.69 116 GLY A CA 1
ATOM 889 C C . GLY A 1 116 ? -1.547 10.792 0.821 1.00 93.69 116 GLY A C 1
ATOM 890 O O . GLY A 1 116 ? -0.932 9.815 1.255 1.00 93.69 116 GLY A O 1
ATOM 891 N N . LYS A 1 117 ? -2.386 11.514 1.562 1.00 95.50 117 LYS A N 1
ATOM 892 C CA . LYS A 1 117 ? -2.830 11.124 2.899 1.00 95.50 117 LYS A CA 1
ATOM 893 C C . LYS A 1 117 ? -4.243 10.586 2.809 1.00 95.50 117 LYS A C 1
ATOM 895 O O . LYS A 1 117 ? -5.090 11.162 2.135 1.00 95.50 117 LYS A O 1
ATOM 900 N N . ILE A 1 118 ? -4.474 9.474 3.485 1.00 94.56 118 ILE A N 1
ATOM 901 C CA . ILE A 1 118 ? -5.749 8.776 3.518 1.00 94.56 118 ILE A CA 1
ATOM 902 C C . ILE A 1 118 ? -6.298 8.881 4.931 1.00 94.56 118 ILE A C 1
ATOM 904 O O . ILE A 1 118 ? -5.588 8.569 5.888 1.00 94.56 118 ILE A O 1
ATOM 908 N N . ARG A 1 119 ? -7.565 9.275 5.064 1.00 94.56 119 ARG A N 1
ATOM 909 C CA . ARG A 1 119 ? -8.315 9.195 6.322 1.00 94.56 119 ARG A CA 1
ATOM 910 C C . ARG A 1 119 ? -9.422 8.171 6.229 1.00 94.56 119 ARG A C 1
ATOM 912 O O . ARG A 1 119 ? -10.103 8.082 5.215 1.00 94.56 119 ARG A O 1
ATOM 919 N N . PHE A 1 120 ? -9.621 7.432 7.309 1.00 92.25 120 PHE A N 1
ATOM 920 C CA . PHE A 1 120 ? -10.614 6.376 7.384 1.00 92.25 120 PHE A CA 1
ATOM 921 C C . PHE A 1 120 ? -11.750 6.746 8.329 1.00 92.25 120 PHE A C 1
ATOM 923 O O . PHE A 1 120 ? -11.534 7.141 9.480 1.00 92.25 120 PHE A O 1
ATOM 930 N N . PHE A 1 121 ? -12.974 6.554 7.849 1.00 89.31 121 PHE A N 1
ATOM 931 C CA . PHE A 1 121 ? -14.199 6.848 8.583 1.00 89.31 121 PHE A CA 1
ATOM 932 C C . PHE A 1 121 ? -15.098 5.617 8.616 1.00 89.31 121 PHE A C 1
ATOM 934 O O . PHE A 1 121 ? -15.139 4.842 7.661 1.00 89.31 121 PHE A O 1
ATOM 941 N N . LEU A 1 122 ? -15.804 5.433 9.733 1.00 85.94 122 LEU A N 1
ATOM 942 C CA . LEU A 1 122 ? -16.865 4.437 9.825 1.00 85.94 122 LEU A CA 1
ATOM 943 C C . LEU A 1 122 ? -18.137 5.056 9.259 1.00 85.94 122 LEU A C 1
ATOM 945 O O . LEU A 1 122 ? -18.566 6.107 9.732 1.00 85.94 122 LEU A O 1
ATOM 949 N N . VAL A 1 123 ? -18.723 4.399 8.269 1.00 81.88 123 VAL A N 1
ATOM 950 C CA . VAL A 1 123 ? -19.997 4.789 7.673 1.00 81.88 123 VAL A CA 1
ATOM 951 C C . VAL A 1 123 ? -21.022 3.716 7.993 1.00 81.88 123 VAL A C 1
ATOM 953 O O . VAL A 1 123 ? -20.748 2.526 7.821 1.00 81.88 123 VAL A O 1
ATOM 956 N N . ASN A 1 124 ? -22.192 4.130 8.469 1.00 77.25 124 ASN A N 1
ATOM 957 C CA . ASN A 1 124 ? -23.292 3.214 8.711 1.00 77.25 124 ASN A CA 1
ATOM 958 C C . ASN A 1 124 ? -24.072 3.003 7.408 1.00 77.25 124 ASN A C 1
ATOM 960 O O . ASN A 1 124 ? -24.614 3.949 6.837 1.00 77.25 124 ASN A O 1
ATOM 964 N N . LEU A 1 125 ? -24.148 1.759 6.930 1.00 66.31 125 LEU A N 1
ATOM 965 C CA . LEU A 1 125 ? -24.869 1.433 5.696 1.00 66.31 125 LEU A CA 1
ATOM 966 C C . LEU A 1 125 ? -26.355 1.810 5.728 1.00 66.31 125 LEU A C 1
ATOM 968 O O . LEU A 1 125 ? -26.922 2.105 4.674 1.00 66.31 125 LEU A O 1
ATOM 972 N N . SER A 1 126 ? -26.979 1.851 6.910 1.00 65.44 126 SER A N 1
ATOM 973 C CA . SER A 1 126 ? -28.376 2.277 7.044 1.00 65.44 126 SER A CA 1
ATOM 9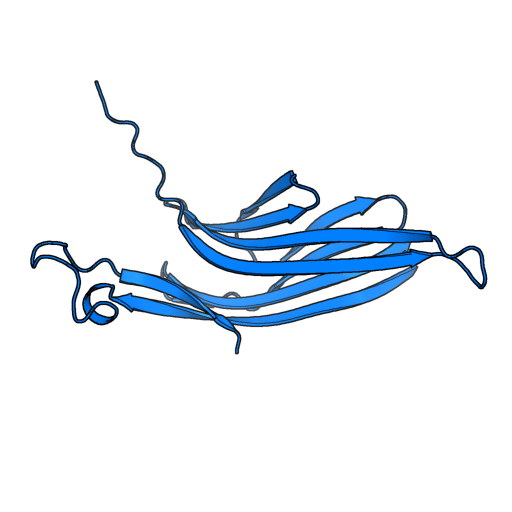74 C C . SER A 1 126 ? -28.591 3.751 6.686 1.00 65.44 126 SER A C 1
ATOM 976 O O . SER A 1 126 ? -29.718 4.155 6.438 1.00 65.44 126 SER A O 1
ATOM 978 N N . GLU A 1 127 ? -27.528 4.559 6.672 1.00 58.12 127 GLU A N 1
ATOM 979 C CA . GLU A 1 127 ? -27.584 5.989 6.347 1.00 58.12 127 GLU A CA 1
ATOM 980 C C . GLU A 1 127 ? -27.343 6.265 4.853 1.00 58.12 127 GLU A C 1
ATOM 982 O O . GLU A 1 127 ? -27.662 7.349 4.373 1.00 58.12 127 GLU A O 1
ATOM 987 N N . ILE A 1 128 ? -26.805 5.294 4.102 1.00 60.84 128 ILE A N 1
ATOM 988 C CA . ILE A 1 128 ? -26.470 5.461 2.676 1.00 60.84 128 ILE A CA 1
ATOM 989 C C . ILE A 1 128 ? -27.665 5.115 1.768 1.00 60.84 128 ILE A C 1
ATOM 991 O O . ILE A 1 128 ? -27.787 5.660 0.674 1.00 60.84 128 ILE A O 1
ATOM 995 N N . ASN A 1 129 ? -28.581 4.252 2.221 1.00 49.69 129 ASN A N 1
ATOM 996 C CA . ASN A 1 129 ? -29.721 3.788 1.427 1.00 49.69 129 ASN A C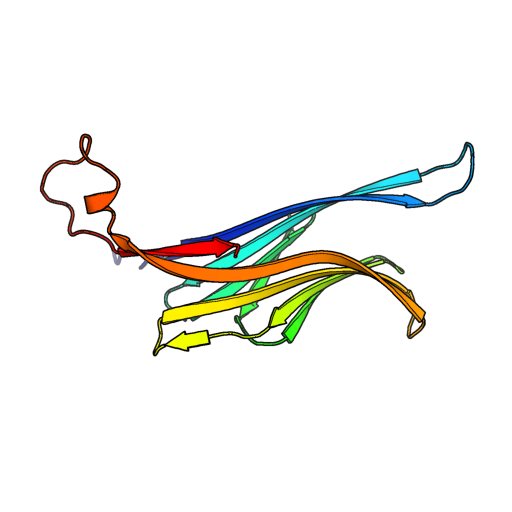A 1
ATOM 997 C C . ASN A 1 129 ? -31.052 4.258 2.020 1.00 49.69 129 ASN A C 1
ATOM 999 O O . ASN A 1 129 ? -31.676 3.549 2.803 1.00 49.69 129 ASN A O 1
ATOM 1003 N N . GLY A 1 130 ? -31.513 5.432 1.587 1.00 48.75 130 GLY A N 1
ATOM 1004 C CA . GLY A 1 130 ? -32.830 5.959 1.948 1.00 48.75 130 GLY A CA 1
ATOM 1005 C C . GLY A 1 130 ? -34.033 5.188 1.385 1.00 48.75 130 GLY A C 1
ATOM 1006 O O . GLY A 1 130 ? -35.129 5.436 1.862 1.00 48.75 130 GLY A O 1
ATOM 1007 N N . ASP A 1 131 ? -33.874 4.261 0.424 1.00 49.72 131 ASP A N 1
ATOM 1008 C CA . ASP A 1 131 ? -35.040 3.738 -0.322 1.00 49.72 131 ASP A CA 1
ATOM 1009 C C . ASP A 1 131 ? -34.999 2.255 -0.769 1.00 49.72 131 ASP A C 1
ATOM 1011 O O . ASP A 1 131 ? -35.853 1.849 -1.554 1.00 49.72 131 ASP A O 1
ATOM 1015 N N . LEU A 1 132 ? -34.056 1.403 -0.328 1.00 51.03 132 LEU A N 1
ATOM 1016 C CA . LEU A 1 132 ? -33.915 0.069 -0.965 1.00 51.03 132 LEU A CA 1
ATOM 1017 C C . LEU A 1 132 ? -33.581 -1.147 -0.091 1.00 51.03 132 LEU A C 1
ATOM 1019 O O . LEU A 1 132 ? -33.305 -2.208 -0.645 1.00 51.03 132 LEU A O 1
ATOM 1023 N N . PHE A 1 133 ? -33.650 -1.059 1.239 1.00 46.56 133 PHE A N 1
ATOM 1024 C CA . PHE A 1 133 ? -33.436 -2.232 2.096 1.00 46.56 133 PHE A CA 1
ATOM 1025 C C . PHE A 1 133 ? -34.552 -2.417 3.126 1.00 46.56 133 PHE A C 1
ATOM 1027 O O . PHE A 1 133 ? -34.943 -1.481 3.819 1.00 46.56 133 PHE A O 1
ATOM 1034 N N . GLU A 1 134 ? -35.066 -3.649 3.208 1.00 49.19 134 GLU A N 1
ATOM 1035 C CA . GLU A 1 134 ? -36.050 -4.067 4.205 1.00 49.19 134 GLU A CA 1
ATOM 1036 C C . GLU A 1 134 ? -35.530 -3.816 5.637 1.00 49.19 134 GLU A C 1
ATOM 1038 O O . GLU A 1 134 ? -34.345 -4.033 5.921 1.00 49.19 134 GLU A O 1
ATOM 1043 N N . PRO A 1 135 ? -36.404 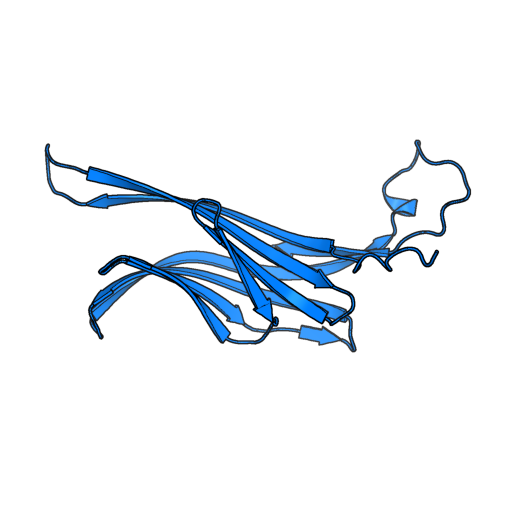-3.386 6.565 1.00 42.84 135 PRO A N 1
ATOM 1044 C CA . PRO A 1 135 ? -36.036 -3.100 7.945 1.00 42.84 135 PRO A CA 1
ATOM 1045 C C . PRO A 1 135 ? -35.749 -4.414 8.687 1.00 42.84 135 PRO A C 1
ATOM 1047 O O . PRO A 1 135 ? -36.642 -5.045 9.246 1.00 42.84 135 PRO A O 1
ATOM 1050 N N . GLY A 1 136 ? -34.489 -4.845 8.669 1.00 46.44 136 GLY A N 1
ATOM 1051 C CA . GLY A 1 136 ? -34.045 -6.062 9.357 1.00 46.44 136 GLY A CA 1
ATOM 1052 C C . GLY A 1 136 ? -32.539 -6.333 9.327 1.00 46.44 136 GLY A C 1
ATOM 1053 O O . GLY A 1 136 ? -32.057 -7.134 10.126 1.00 46.44 136 GLY A O 1
ATOM 1054 N N . ALA A 1 137 ? -31.771 -5.663 8.464 1.00 47.69 137 ALA A N 1
ATOM 1055 C CA . ALA A 1 137 ? -30.316 -5.764 8.482 1.00 47.69 137 ALA A CA 1
ATOM 1056 C C . ALA A 1 137 ? -29.746 -4.886 9.608 1.00 47.69 137 ALA A C 1
ATOM 1058 O O . ALA A 1 137 ? -29.867 -3.662 9.571 1.00 47.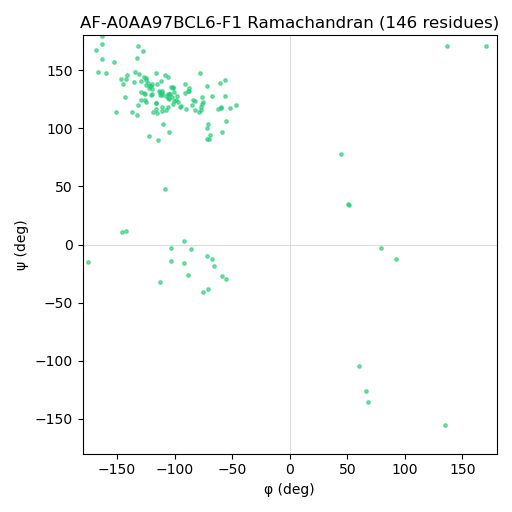69 137 ALA A O 1
ATOM 1059 N N . LEU A 1 138 ? -29.141 -5.514 10.621 1.00 50.81 138 LEU A N 1
ATOM 1060 C CA . LEU A 1 138 ? -28.282 -4.837 11.596 1.00 50.81 138 LEU A CA 1
ATOM 1061 C C . LEU A 1 138 ? -27.314 -3.929 10.828 1.00 50.81 138 LEU A C 1
ATOM 1063 O O . LEU A 1 138 ? -26.582 -4.417 9.971 1.00 50.81 138 LEU A O 1
ATOM 1067 N N . GLY A 1 139 ? -27.353 -2.621 11.096 1.00 56.00 139 GLY A N 1
ATOM 1068 C CA . GLY A 1 139 ? -26.526 -1.639 10.398 1.00 56.00 139 GLY A CA 1
ATOM 1069 C C . GLY A 1 139 ? -25.051 -2.015 10.494 1.00 56.00 139 GLY A C 1
ATOM 1070 O O . GLY A 1 139 ? -24.441 -1.915 11.559 1.00 56.00 139 GLY A O 1
ATOM 1071 N N . GLU A 1 140 ? -24.484 -2.498 9.392 1.00 68.50 140 GLU A N 1
ATOM 1072 C CA . GLU A 1 140 ? -23.064 -2.794 9.315 1.00 68.50 140 GLU A CA 1
ATOM 1073 C C . GLU A 1 140 ? -22.299 -1.479 9.159 1.00 68.50 140 GLU A C 1
ATOM 1075 O O . GLU A 1 140 ? -22.497 -0.727 8.201 1.00 68.50 140 GLU A O 1
ATOM 1080 N N . ASN A 1 141 ? -21.397 -1.211 10.103 1.00 76.31 141 ASN A N 1
ATOM 1081 C CA . ASN A 1 141 ? -20.432 -0.132 9.954 1.00 76.31 141 ASN A CA 1
ATOM 1082 C C . ASN A 1 141 ? -19.327 -0.581 8.987 1.00 76.31 141 ASN A C 1
ATOM 1084 O O . ASN A 1 141 ? -18.702 -1.631 9.172 1.00 76.31 141 ASN A O 1
ATOM 1088 N N . ILE A 1 142 ? -19.068 0.224 7.961 1.00 80.88 142 ILE A N 1
ATOM 1089 C CA . ILE A 1 142 ? -18.003 -0.001 6.983 1.00 80.88 142 ILE A CA 1
ATOM 1090 C C . ILE A 1 142 ? -16.922 1.051 7.179 1.00 80.88 142 ILE A C 1
ATOM 1092 O O . ILE A 1 142 ? -17.213 2.242 7.238 1.00 80.88 142 ILE A O 1
ATOM 1096 N N . LEU A 1 143 ? -15.666 0.612 7.263 1.00 84.25 143 LEU A N 1
ATOM 1097 C CA . LEU A 1 143 ? -14.521 1.510 7.239 1.00 84.25 143 LEU A CA 1
ATOM 1098 C C . LEU A 1 143 ? -14.187 1.864 5.785 1.00 84.25 143 LEU A C 1
ATOM 1100 O O . LEU A 1 143 ? -13.948 0.966 4.979 1.00 84.25 143 LEU A O 1
ATOM 1104 N N . ILE A 1 144 ? -14.166 3.155 5.462 1.00 84.50 144 ILE A N 1
ATOM 1105 C CA . ILE A 1 144 ? -13.873 3.662 4.116 1.00 84.50 144 ILE A CA 1
ATOM 1106 C C . ILE A 1 144 ? -12.750 4.691 4.212 1.00 84.50 144 ILE A C 1
ATOM 1108 O O . ILE A 1 144 ? -12.814 5.597 5.0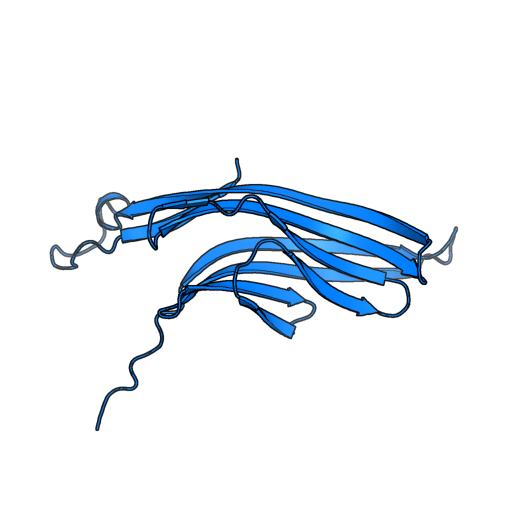43 1.00 84.50 144 ILE A O 1
ATOM 1112 N N . GLY A 1 145 ? -11.725 4.536 3.375 1.00 82.06 145 GLY A N 1
ATOM 1113 C CA . GLY A 1 145 ? -10.630 5.485 3.213 1.00 82.06 145 GLY A CA 1
ATOM 1114 C C . GLY A 1 145 ? -10.952 6.551 2.171 1.00 82.06 145 GLY A C 1
ATOM 1115 O O . GLY A 1 145 ? -11.415 6.233 1.078 1.00 82.06 145 GLY A O 1
ATOM 1116 N N . VAL A 1 146 ? -10.670 7.808 2.494 1.00 84.38 146 VAL A N 1
ATOM 1117 C CA . VAL A 1 146 ? -10.849 8.974 1.623 1.00 84.38 146 VAL A CA 1
ATOM 1118 C C . VAL A 1 146 ? -9.516 9.710 1.514 1.00 84.38 146 VAL A C 1
ATOM 1120 O O . VAL A 1 146 ? -8.809 9.854 2.513 1.00 84.38 146 VAL A O 1
ATOM 1123 N N . GLU A 1 147 ? -9.164 10.133 0.300 1.00 87.94 147 GLU A N 1
ATOM 1124 C CA . GLU A 1 147 ? -7.977 10.956 0.037 1.00 87.94 147 GLU A CA 1
ATOM 1125 C C . GLU A 1 147 ? -8.202 12.384 0.566 1.00 87.94 147 GLU A C 1
ATOM 1127 O O . GLU A 1 147 ? -9.285 12.940 0.376 1.00 87.94 147 GLU A O 1
ATOM 1132 N N . GLU A 1 148 ? -7.198 12.959 1.234 1.00 77.62 148 GLU A N 1
ATOM 1133 C CA . GLU A 1 148 ? -7.182 14.378 1.636 1.00 77.62 148 GLU A CA 1
ATOM 1134 C C . GLU A 1 148 ? -6.601 15.306 0.566 1.00 77.62 148 GLU A C 1
ATOM 1136 O O . GLU A 1 148 ? -5.598 14.917 -0.080 1.00 77.62 148 GLU A O 1
#